Protein AF-A0AA91YTG9-F1 (afdb_monomer)

Nearest PDB structures (foldseek):
  2lbf-assembly1_B  TM=7.471E-01  e=3.364E+00  Homo sapiens
  4beh-assembly1_B  TM=3.905E-01  e=1.918E+00  Homo sapiens
  8c6j-assembly1_V  TM=5.918E-01  e=5.902E+00  Homo sapiens
  2o38-assembly1_A  TM=2.715E-01  e=6.687E+00  Rhodopseudomonas palustris CGA009

Solvent-accessible surface area (backbone atoms only — not comparable to full-atom values): 5954 Å² total; per-residue (Å²): 116,72,66,63,56,52,46,52,52,52,50,50,56,27,54,78,54,74,29,66,55,43,40,69,54,48,40,51,53,38,42,76,73,70,44,92,65,57,55,68,58,44,42,50,44,32,56,78,69,69,58,64,50,80,70,82,77,79,86,72,86,90,66,80,77,86,58,91,66,81,77,80,76,73,87,57,77,87,58,82,81,70,97,55,86,93,76,78,88,134

Secondary structure (DSSP, 8-state):
-HHHHHHHHHHHHHHHTTT---HHHHHHHHHHTT----HHHHHHHHHHTT--PPPPPPP---------SPPPP-SSTT----SSTTS---

pLDDT: mean 87.46, std 9.75, range [59.66, 96.69]

Foldseek 3Di:
DVLVVLLVQLVVVCVVVVLQDDLVVSCVVCVVVVHDDDSVSSNVSCVVVVRHHDDPDPDDPPDPPPDPDDDDDPPCPVVPDDPDPPPDDD

Mean predicted aligned error: 11.06 Å

Structure (mmCIF, N/CA/C/O backbone):
data_AF-A0AA91YTG9-F1
#
_entry.id   AF-A0AA91YTG9-F1
#
loop_
_atom_site.group_PDB
_atom_site.id
_atom_site.type_symbol
_atom_site.label_atom_id
_atom_site.label_alt_id
_atom_site.label_comp_id
_atom_site.label_asym_id
_atom_site.label_entity_id
_atom_site.label_seq_id
_atom_site.pdbx_PDB_ins_code
_atom_site.Cartn_x
_atom_site.Cartn_y
_atom_site.Cartn_z
_atom_site.occupancy
_atom_site.B_iso_or_equiv
_atom_site.auth_seq_id
_atom_site.auth_comp_id
_atom_site.auth_asym_id
_atom_site.auth_atom_id
_atom_site.pdbx_PDB_model_num
ATOM 1 N N . MET A 1 1 ? -11.786 12.626 19.122 1.00 60.69 1 MET A N 1
ATOM 2 C CA . MET A 1 1 ? -11.295 11.286 19.539 1.00 60.69 1 MET A CA 1
ATOM 3 C C . MET A 1 1 ? -11.289 10.224 18.429 1.00 60.69 1 MET A C 1
ATOM 5 O O . MET A 1 1 ? -10.332 9.461 18.361 1.00 60.69 1 MET A O 1
ATOM 9 N N . ALA A 1 2 ? -12.267 10.193 17.513 1.00 74.12 2 ALA A N 1
ATOM 10 C CA . ALA A 1 2 ? -12.389 9.149 16.479 1.00 74.12 2 ALA A CA 1
ATOM 11 C C . ALA A 1 2 ? -11.136 8.913 15.599 1.00 74.12 2 ALA A C 1
ATOM 13 O O . ALA A 1 2 ? -10.817 7.771 15.282 1.00 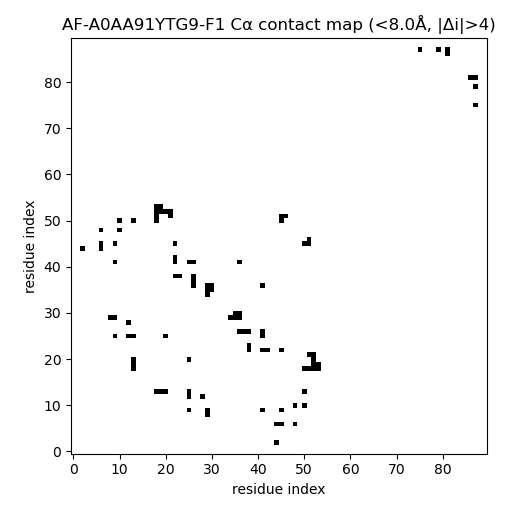74.12 2 ALA A O 1
ATOM 14 N N . ASN A 1 3 ? -10.385 9.964 15.239 1.00 84.50 3 ASN A N 1
ATOM 15 C CA . ASN A 1 3 ? -9.170 9.822 14.416 1.00 84.50 3 ASN A CA 1
ATOM 16 C C . ASN A 1 3 ? -8.037 9.076 15.132 1.00 84.50 3 ASN A C 1
ATOM 18 O O . ASN A 1 3 ? -7.266 8.379 14.481 1.00 84.50 3 ASN A O 1
ATOM 22 N N . ARG A 1 4 ? -7.942 9.197 16.461 1.00 87.50 4 ARG A N 1
ATOM 23 C CA . ARG A 1 4 ? -6.871 8.562 17.240 1.00 87.50 4 ARG A CA 1
ATOM 24 C C . ARG A 1 4 ? -7.051 7.045 17.286 1.00 87.50 4 ARG A C 1
ATOM 26 O O . ARG A 1 4 ? -6.072 6.324 17.145 1.00 87.50 4 ARG A O 1
ATOM 33 N N . ARG A 1 5 ? -8.300 6.577 17.414 1.00 90.75 5 ARG A N 1
ATOM 34 C CA . ARG A 1 5 ? -8.649 5.150 17.327 1.00 90.75 5 ARG A CA 1
ATOM 35 C C . ARG A 1 5 ? -8.390 4.606 15.923 1.00 90.75 5 ARG A C 1
ATOM 37 O O . ARG A 1 5 ? -7.659 3.639 15.786 1.00 90.75 5 ARG A O 1
ATOM 44 N N . LEU A 1 6 ? -8.895 5.290 14.891 1.00 92.06 6 LEU A N 1
ATOM 45 C CA . LEU A 1 6 ? -8.713 4.856 13.502 1.00 92.06 6 LEU A CA 1
ATOM 46 C C . LEU A 1 6 ? -7.229 4.803 13.098 1.00 92.06 6 LEU A C 1
ATOM 48 O O . LEU A 1 6 ? -6.815 3.904 12.386 1.00 92.06 6 LEU A O 1
ATOM 52 N N . SER A 1 7 ? -6.418 5.757 13.566 1.00 93.56 7 SER A N 1
ATOM 53 C CA . SER A 1 7 ? -4.975 5.786 13.298 1.00 93.56 7 SER A CA 1
ATOM 54 C C . SER A 1 7 ? -4.225 4.623 13.961 1.00 93.56 7 SER A C 1
ATOM 56 O O . SER A 1 7 ? -3.316 4.066 13.349 1.00 93.56 7 SER A O 1
ATOM 58 N N . LYS A 1 8 ? -4.626 4.209 15.176 1.00 95.19 8 LYS A N 1
ATOM 59 C CA . LYS A 1 8 ? -4.092 2.992 15.810 1.00 95.19 8 LYS A CA 1
ATOM 60 C C . LYS A 1 8 ? -4.421 1.754 14.979 1.00 95.19 8 LYS A C 1
ATOM 62 O O . LYS A 1 8 ? -3.507 1.017 14.644 1.00 95.19 8 LYS A O 1
ATOM 67 N N . GLU A 1 9 ? -5.678 1.607 14.575 1.00 95.19 9 GLU A N 1
ATOM 68 C CA . GLU A 1 9 ? -6.133 0.472 13.764 1.00 95.19 9 GLU A CA 1
ATOM 69 C C . GLU A 1 9 ? -5.381 0.382 12.429 1.00 95.19 9 GLU A C 1
ATOM 71 O O . GLU A 1 9 ? -4.846 -0.657 12.059 1.00 95.19 9 GLU A O 1
ATOM 76 N N . ILE A 1 10 ? -5.236 1.519 11.739 1.00 96.00 10 ILE A N 1
ATOM 77 C CA . ILE A 1 10 ? -4.459 1.619 10.498 1.00 96.00 10 ILE A CA 1
ATOM 78 C C . ILE A 1 10 ? -3.011 1.146 10.706 1.00 96.00 10 ILE A C 1
ATOM 80 O O . ILE A 1 10 ? -2.466 0.484 9.825 1.00 96.00 10 ILE A O 1
ATOM 84 N N . ARG A 1 11 ? -2.377 1.494 11.835 1.00 96.12 11 ARG A N 1
ATOM 85 C CA . ARG A 1 11 ? -1.007 1.059 12.151 1.00 96.12 11 ARG A CA 1
ATOM 86 C C . ARG A 1 11 ? -0.933 -0.442 12.400 1.00 96.12 11 ARG A C 1
ATOM 88 O O . ARG A 1 11 ? -0.012 -1.059 11.876 1.00 96.12 11 ARG A O 1
ATOM 95 N N . THR A 1 12 ? -1.886 -1.001 13.143 1.00 96.69 12 THR A N 1
ATOM 96 C CA . THR A 1 12 ? -1.971 -2.442 13.416 1.00 96.69 12 THR A CA 1
ATOM 97 C C . THR A 1 12 ? -2.063 -3.231 12.115 1.00 96.69 12 THR A C 1
ATOM 99 O O . THR A 1 12 ? -1.143 -3.981 11.804 1.00 96.69 12 THR A O 1
ATOM 102 N N . ILE A 1 13 ? -3.067 -2.941 11.280 1.00 96.12 13 ILE A N 1
ATOM 103 C CA . ILE A 1 13 ? -3.264 -3.614 9.985 1.00 96.12 13 ILE A CA 1
ATOM 104 C C . ILE A 1 13 ? -2.022 -3.475 9.103 1.00 96.12 13 ILE A C 1
ATOM 106 O O . ILE A 1 13 ? -1.573 -4.432 8.480 1.00 96.12 13 ILE A O 1
ATOM 110 N N . HIS A 1 14 ? -1.460 -2.262 9.015 1.00 96.56 14 HIS A N 1
ATOM 111 C CA . HIS A 1 14 ? -0.290 -2.018 8.176 1.00 96.56 14 HIS A CA 1
ATOM 112 C C . HIS A 1 14 ? 0.929 -2.813 8.655 1.00 96.56 14 HIS A C 1
ATOM 114 O O . HIS A 1 14 ? 1.700 -3.274 7.820 1.00 96.56 14 HIS A O 1
ATOM 120 N N . HIS A 1 15 ? 1.097 -2.992 9.966 1.00 95.69 15 HIS A N 1
ATOM 121 C CA . HIS A 1 15 ? 2.170 -3.797 10.538 1.00 95.69 15 HIS A CA 1
ATOM 122 C C . HIS A 1 15 ? 1.944 -5.301 10.319 1.00 95.69 15 HIS A C 1
ATOM 124 O O . HIS A 1 15 ? 2.860 -5.982 9.872 1.00 95.69 15 HIS A O 1
ATOM 130 N N . GLU A 1 16 ? 0.732 -5.810 10.556 1.00 96.44 16 GLU A N 1
ATOM 131 C CA . GLU A 1 16 ? 0.372 -7.228 10.363 1.00 96.44 16 GLU A CA 1
ATOM 132 C C . GLU A 1 16 ? 0.646 -7.720 8.938 1.00 96.44 16 GLU A C 1
ATOM 134 O O . GLU A 1 16 ? 1.096 -8.843 8.728 1.00 96.44 16 GLU A O 1
ATOM 139 N N . VAL A 1 17 ? 0.440 -6.851 7.948 1.00 94.81 17 VAL A N 1
ATOM 140 C CA . VAL A 1 17 ? 0.691 -7.153 6.530 1.00 94.81 17 VAL A CA 1
ATOM 141 C C . VAL A 1 17 ? 2.070 -6.691 6.048 1.00 94.81 17 VAL A C 1
ATOM 143 O O . VAL A 1 17 ? 2.274 -6.526 4.843 1.00 94.81 17 VAL A O 1
ATOM 146 N N . ASN A 1 18 ? 3.018 -6.434 6.957 1.00 94.38 18 ASN A N 1
ATOM 147 C CA . ASN A 1 18 ? 4.396 -6.019 6.656 1.00 94.38 18 ASN A CA 1
ATOM 148 C C . ASN A 1 18 ? 4.498 -4.792 5.726 1.00 94.38 18 ASN A C 1
A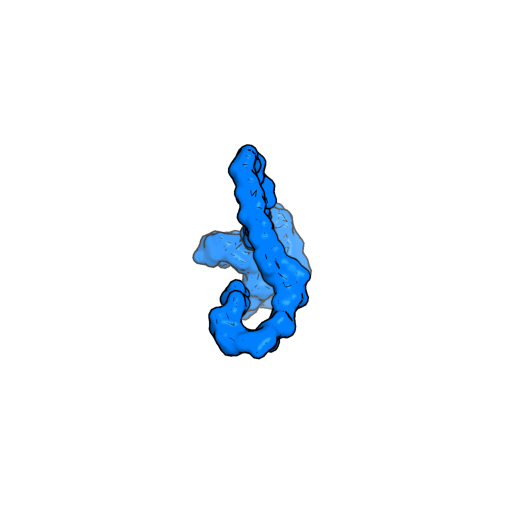TOM 150 O O . ASN A 1 18 ? 5.353 -4.703 4.845 1.00 94.38 18 ASN A O 1
ATOM 154 N N . GLY A 1 19 ? 3.574 -3.848 5.872 1.00 93.06 19 GLY A N 1
ATOM 155 C CA . GLY A 1 19 ? 3.530 -2.604 5.112 1.00 93.06 19 GLY A CA 1
ATOM 156 C C . GLY A 1 19 ? 3.047 -2.732 3.664 1.00 93.06 19 GLY A C 1
ATOM 157 O O . GLY A 1 19 ? 3.019 -1.740 2.934 1.00 93.06 19 GLY A O 1
ATOM 158 N N . ILE A 1 20 ? 2.619 -3.921 3.227 1.00 94.69 20 ILE A N 1
ATOM 159 C CA . ILE A 1 20 ? 2.210 -4.186 1.836 1.00 94.69 20 ILE A CA 1
ATOM 160 C C . ILE A 1 20 ? 0.933 -3.412 1.465 1.00 94.69 20 ILE A C 1
ATOM 162 O O . ILE A 1 20 ? 0.714 -3.057 0.303 1.00 94.69 20 ILE A O 1
ATOM 166 N N . TYR A 1 21 ? 0.055 -3.140 2.433 1.00 96.06 21 TYR A N 1
ATOM 167 C CA . TYR A 1 21 ? -1.246 -2.536 2.156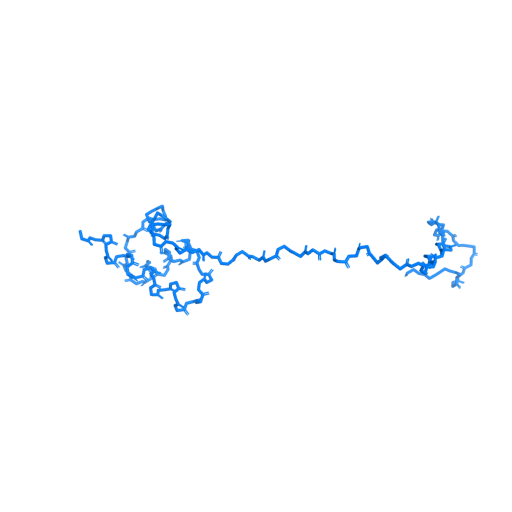 1.00 96.06 21 TYR A CA 1
ATOM 168 C C . TYR A 1 21 ? -1.198 -1.010 2.161 1.00 96.06 21 TYR A C 1
ATOM 170 O O . TYR A 1 21 ? -0.803 -0.363 3.131 1.00 96.06 21 TYR A O 1
ATOM 178 N N . GLY A 1 22 ? -1.688 -0.432 1.061 1.00 94.75 22 GLY A N 1
ATOM 179 C CA . GLY A 1 22 ? -1.979 0.995 0.941 1.00 94.75 22 GLY A CA 1
ATOM 180 C C . GLY A 1 22 ? -3.395 1.349 1.392 1.00 94.75 22 GLY A C 1
ATOM 181 O O . GLY A 1 22 ? -4.210 0.476 1.691 1.00 94.75 22 GLY A O 1
ATOM 182 N N . HIS A 1 23 ? -3.730 2.642 1.344 1.00 95.50 23 HIS A N 1
ATOM 183 C CA . HIS A 1 23 ? -4.991 3.173 1.883 1.00 95.50 23 HIS A CA 1
ATOM 184 C C . HIS A 1 23 ? -6.260 2.511 1.325 1.00 95.50 23 HIS A C 1
ATOM 186 O O . HIS A 1 23 ? -7.276 2.476 2.011 1.00 95.50 23 HIS A O 1
ATOM 192 N N . ARG A 1 24 ? -6.230 1.984 0.091 1.00 95.75 24 ARG A N 1
ATOM 193 C CA . ARG A 1 24 ? -7.375 1.279 -0.509 1.00 95.75 24 ARG A CA 1
ATOM 194 C C . ARG A 1 24 ? -7.639 -0.068 0.166 1.00 95.75 24 ARG A C 1
ATOM 196 O O . ARG A 1 24 ? -8.786 -0.347 0.494 1.00 95.75 24 ARG A O 1
ATOM 203 N N . ARG A 1 25 ? -6.586 -0.865 0.390 1.00 96.56 25 ARG A N 1
ATOM 204 C CA . ARG A 1 25 ? -6.680 -2.188 1.033 1.00 96.56 25 ARG A CA 1
ATOM 205 C C . ARG A 1 25 ? -6.927 -2.044 2.530 1.00 96.56 25 ARG A C 1
ATOM 207 O O . ARG A 1 25 ? -7.830 -2.680 3.045 1.00 96.56 25 ARG A O 1
ATOM 214 N N . ILE A 1 26 ? -6.256 -1.092 3.182 1.00 96.50 26 ILE A N 1
ATOM 215 C CA . ILE A 1 26 ? -6.536 -0.751 4.584 1.00 96.50 26 ILE A CA 1
ATOM 216 C C . ILE A 1 26 ? -7.992 -0.296 4.771 1.00 96.50 26 ILE A C 1
ATOM 218 O O . ILE A 1 26 ? -8.636 -0.704 5.725 1.00 96.50 26 ILE A O 1
ATOM 222 N N . LYS A 1 27 ? -8.558 0.505 3.855 1.00 96.44 27 LYS A N 1
ATOM 223 C CA . LYS A 1 27 ? -9.984 0.877 3.913 1.00 96.44 27 LYS A CA 1
ATOM 224 C C . LYS A 1 27 ? -10.915 -0.334 3.788 1.00 96.44 27 LYS A C 1
ATOM 226 O O . LYS A 1 27 ? -11.985 -0.314 4.385 1.00 96.44 27 LYS A O 1
ATOM 231 N N . ALA A 1 28 ? -10.557 -1.334 2.982 1.00 96.25 28 ALA A N 1
ATOM 232 C CA . ALA A 1 28 ? -11.345 -2.559 2.863 1.00 96.25 28 ALA A CA 1
ATOM 233 C C . ALA A 1 28 ? -11.303 -3.364 4.170 1.00 96.25 28 ALA A C 1
ATOM 235 O O . ALA A 1 28 ? -12.356 -3.747 4.665 1.00 96.25 28 ALA A O 1
ATOM 236 N N . GLU A 1 29 ? -10.122 -3.494 4.772 1.00 95.94 29 GLU A N 1
ATOM 237 C CA . GLU A 1 29 ? -9.935 -4.179 6.054 1.00 95.94 29 GLU A CA 1
ATOM 238 C C . GLU A 1 29 ? -10.689 -3.484 7.197 1.00 95.94 29 GLU A C 1
ATOM 240 O O . GLU A 1 29 ? -11.452 -4.099 7.934 1.00 95.94 29 GLU A O 1
ATOM 245 N N . LEU A 1 30 ? -10.575 -2.155 7.278 1.00 95.00 30 LEU A N 1
ATOM 246 C CA . LEU A 1 30 ? -11.340 -1.347 8.227 1.00 95.00 30 LEU A CA 1
ATOM 247 C C . LEU A 1 30 ? -12.849 -1.535 8.044 1.00 95.00 30 LEU A C 1
ATOM 249 O O . LEU A 1 30 ? -13.571 -1.615 9.031 1.00 95.00 30 LEU A O 1
ATOM 253 N N . ALA A 1 31 ? -13.334 -1.621 6.802 1.00 95.12 31 ALA A N 1
ATOM 254 C CA . ALA A 1 31 ? -14.748 -1.868 6.539 1.00 95.12 31 ALA A CA 1
ATOM 255 C C . ALA A 1 31 ? -15.181 -3.278 6.975 1.00 95.12 31 ALA A C 1
ATOM 257 O O . ALA A 1 31 ? -16.264 -3.410 7.539 1.00 95.12 31 ALA A O 1
ATOM 258 N N . ALA A 1 32 ? -14.339 -4.298 6.773 1.00 94.06 32 ALA A N 1
ATOM 259 C CA . ALA A 1 32 ? -14.584 -5.659 7.254 1.00 94.06 32 ALA A CA 1
ATOM 260 C C . ALA A 1 32 ? -14.655 -5.726 8.791 1.00 94.06 32 ALA A C 1
ATOM 262 O O . ALA A 1 32 ? -15.474 -6.453 9.341 1.00 94.06 32 ALA A O 1
ATOM 263 N N . MET A 1 33 ? -13.883 -4.883 9.482 1.00 92.25 33 MET A N 1
ATOM 264 C CA . MET A 1 33 ? -13.941 -4.702 10.938 1.00 92.25 33 MET A CA 1
ATOM 265 C C . MET A 1 33 ? -15.069 -3.766 11.418 1.00 92.25 33 MET A C 1
ATOM 267 O O . MET A 1 33 ? -15.116 -3.390 12.589 1.00 92.25 33 MET A O 1
ATOM 271 N N . GLY A 1 34 ? -15.977 -3.341 10.532 1.00 93.31 34 GLY A N 1
ATOM 272 C CA . GLY A 1 34 ? -17.125 -2.495 10.882 1.00 93.31 34 GLY A CA 1
ATOM 273 C C . GLY A 1 34 ? -16.815 -0.997 11.013 1.00 93.31 34 GLY A C 1
ATOM 274 O O . GLY A 1 34 ? -17.661 -0.216 11.452 1.00 93.31 34 GLY A O 1
ATOM 275 N N . HIS A 1 35 ? -15.625 -0.541 10.616 1.00 90.38 35 HIS A N 1
ATOM 276 C CA . HIS A 1 35 ? -15.275 0.878 10.613 1.00 90.38 35 HIS A CA 1
ATOM 277 C C . HIS A 1 35 ? -15.702 1.577 9.315 1.00 90.38 35 HIS A C 1
ATOM 279 O O . HIS A 1 35 ? -15.036 1.505 8.279 1.00 90.38 35 HIS A O 1
ATOM 285 N N . ALA A 1 36 ? -16.768 2.376 9.395 1.00 88.62 36 ALA A N 1
ATOM 286 C CA . ALA A 1 36 ? -17.178 3.263 8.310 1.00 88.62 36 ALA A CA 1
ATOM 287 C C . ALA A 1 36 ? -16.187 4.436 8.144 1.00 88.62 36 ALA A C 1
ATOM 289 O O . ALA A 1 36 ? -16.205 5.419 8.891 1.00 88.62 36 ALA A O 1
ATOM 290 N N . CYS A 1 37 ? -15.294 4.348 7.153 1.00 90.69 37 CYS A N 1
ATOM 291 C CA . CYS A 1 37 ? -14.357 5.422 6.826 1.00 90.69 37 CYS A CA 1
ATOM 292 C C . CYS A 1 37 ? -14.117 5.582 5.314 1.00 90.69 37 CYS A C 1
ATOM 294 O O . CYS A 1 37 ? -14.008 4.624 4.548 1.00 90.69 37 CYS A O 1
ATOM 296 N N . GLY A 1 38 ? -14.023 6.838 4.869 1.00 93.69 38 GLY A N 1
ATOM 297 C CA . GLY A 1 38 ? -13.724 7.165 3.476 1.00 93.69 38 GLY A CA 1
ATOM 298 C C . GLY A 1 38 ? -12.243 6.976 3.135 1.00 93.69 38 GLY A C 1
ATOM 299 O O . GLY A 1 38 ? -11.362 7.278 3.943 1.00 93.69 38 GLY A O 1
ATOM 300 N N . ARG A 1 39 ? -11.950 6.573 1.890 1.00 94.50 39 ARG A N 1
ATOM 301 C CA . ARG A 1 39 ? -10.574 6.343 1.395 1.00 94.50 39 ARG A CA 1
ATOM 302 C C . ARG A 1 39 ? -9.634 7.541 1.589 1.00 94.50 39 ARG A C 1
ATOM 304 O O . ARG A 1 39 ? -8.463 7.354 1.896 1.00 94.50 39 ARG A O 1
ATOM 311 N N . HIS A 1 40 ? -10.146 8.767 1.453 1.00 95.81 40 HIS A N 1
ATOM 312 C CA . HIS A 1 40 ? -9.359 9.997 1.601 1.00 95.81 40 HIS A CA 1
ATOM 313 C C . HIS A 1 40 ? -8.963 10.257 3.058 1.00 95.81 40 HIS A C 1
ATOM 315 O O . HIS A 1 40 ? -7.853 10.714 3.326 1.00 95.81 40 HIS A O 1
ATOM 321 N N . ARG A 1 41 ? -9.835 9.900 4.011 1.00 95.31 41 ARG A N 1
ATOM 322 C CA . ARG A 1 41 ? -9.532 9.977 5.444 1.00 95.31 41 ARG A CA 1
ATOM 323 C C . ARG A 1 41 ? -8.449 8.972 5.820 1.00 95.31 41 ARG A C 1
ATOM 325 O O . ARG A 1 41 ? -7.497 9.357 6.487 1.00 95.31 41 ARG A O 1
ATOM 332 N N . VAL A 1 42 ? -8.553 7.733 5.337 1.00 96.00 42 VAL A N 1
ATOM 333 C CA . VAL A 1 42 ? -7.516 6.706 5.539 1.00 96.00 42 VAL A CA 1
ATOM 334 C C . VAL A 1 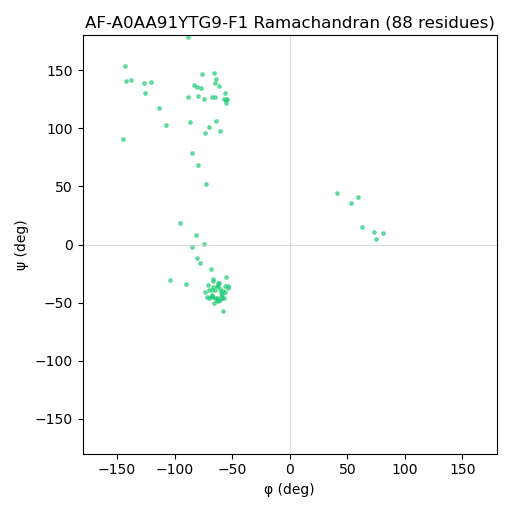42 ? -6.187 7.156 4.933 1.00 96.00 42 VAL A C 1
ATOM 336 O O . VAL A 1 42 ? -5.172 7.136 5.617 1.00 96.00 42 VAL A O 1
ATOM 339 N N . ALA A 1 43 ? -6.192 7.648 3.690 1.00 96.50 43 ALA A N 1
ATOM 340 C CA . ALA A 1 43 ? -4.985 8.148 3.030 1.00 96.50 43 ALA A CA 1
ATOM 341 C C . ALA A 1 43 ? -4.323 9.299 3.805 1.00 96.50 43 ALA A C 1
ATOM 343 O O . ALA A 1 43 ? -3.102 9.318 3.964 1.00 96.50 43 ALA A O 1
ATOM 344 N N . ARG A 1 44 ? -5.120 10.244 4.321 1.00 96.69 44 ARG A N 1
ATOM 345 C CA . ARG A 1 44 ? -4.622 11.340 5.157 1.00 96.69 44 ARG A CA 1
ATOM 346 C C . ARG A 1 44 ? -4.007 10.828 6.461 1.00 96.69 44 ARG A C 1
ATOM 348 O O . ARG A 1 44 ? -2.890 11.221 6.770 1.00 96.69 44 ARG A O 1
ATOM 355 N N . LEU A 1 45 ? -4.687 9.928 7.172 1.00 95.62 45 LEU A N 1
ATOM 356 C CA . LEU A 1 45 ? -4.191 9.362 8.431 1.00 95.62 45 LEU A CA 1
ATOM 357 C C . LEU A 1 45 ? -2.925 8.518 8.235 1.00 95.62 45 LEU A C 1
ATOM 359 O O . LEU A 1 45 ? -2.005 8.628 9.037 1.00 95.62 45 LEU A O 1
ATOM 363 N N . MET A 1 46 ? -2.834 7.734 7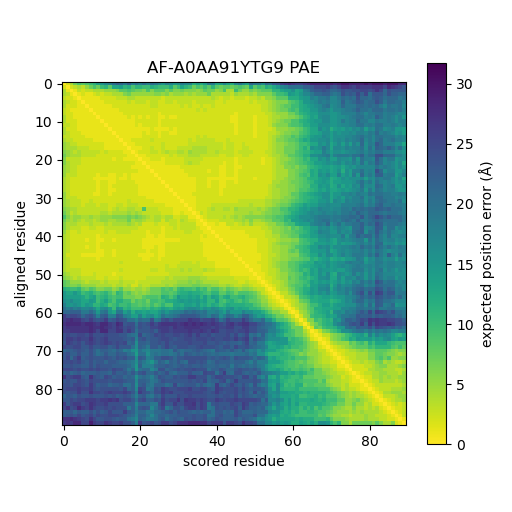.156 1.00 96.31 46 MET A N 1
ATOM 364 C CA . MET A 1 46 ? -1.599 7.022 6.804 1.00 96.31 46 MET A CA 1
ATOM 365 C C . MET A 1 46 ? -0.434 7.990 6.585 1.00 96.31 46 MET A C 1
ATOM 367 O O . MET A 1 46 ? 0.654 7.758 7.103 1.00 96.31 46 MET A O 1
ATOM 371 N N . ARG A 1 47 ? -0.667 9.094 5.860 1.00 95.88 47 ARG A N 1
ATOM 372 C CA . ARG A 1 47 ? 0.347 10.126 5.604 1.00 95.88 47 ARG A CA 1
ATOM 373 C C . ARG A 1 47 ? 0.785 10.834 6.886 1.00 95.88 47 ARG A C 1
ATOM 375 O O . ARG A 1 47 ? 1.982 10.984 7.093 1.00 95.88 47 ARG A O 1
ATOM 382 N N . GLU A 1 48 ? -0.158 11.230 7.739 1.00 95.38 48 GLU A N 1
ATOM 383 C CA . GLU A 1 48 ? 0.119 11.822 9.060 1.00 95.38 48 GLU A CA 1
ATOM 384 C C . GLU A 1 48 ? 0.887 10.849 9.971 1.00 95.38 48 GLU A C 1
ATOM 386 O O . GLU A 1 48 ? 1.729 11.268 10.757 1.00 95.38 48 GLU A O 1
ATOM 391 N N . ALA A 1 49 ? 0.637 9.543 9.840 1.00 94.00 49 ALA A N 1
ATOM 392 C CA . ALA A 1 49 ? 1.333 8.498 10.582 1.00 94.00 49 ALA A CA 1
ATOM 393 C C . ALA A 1 49 ? 2.668 8.052 9.951 1.00 94.00 49 ALA A C 1
ATOM 395 O O . ALA A 1 49 ? 3.320 7.184 10.527 1.00 94.00 49 ALA A O 1
ATOM 396 N N . GLY A 1 50 ? 3.064 8.598 8.795 1.00 95.00 50 GLY A N 1
ATOM 397 C CA . GLY A 1 50 ? 4.297 8.224 8.091 1.00 95.00 50 GLY A CA 1
ATOM 398 C C . GLY A 1 50 ? 4.267 6.852 7.402 1.00 95.00 50 GLY A C 1
ATOM 399 O O . GLY A 1 50 ? 5.305 6.380 6.948 1.00 95.00 50 GLY A O 1
ATOM 400 N N . LEU A 1 51 ? 3.100 6.215 7.290 1.00 95.62 51 LEU A N 1
ATOM 401 C CA . LEU A 1 51 ? 2.956 4.871 6.726 1.00 95.62 51 LEU A CA 1
ATOM 402 C C . LEU A 1 51 ? 2.979 4.917 5.197 1.00 95.62 51 LEU A C 1
ATOM 404 O O . LEU A 1 51 ? 2.213 5.656 4.568 1.00 95.62 51 LEU A O 1
ATOM 408 N N . ARG A 1 52 ? 3.843 4.105 4.585 1.00 93.31 52 ARG A N 1
ATOM 409 C CA . ARG A 1 52 ? 4.031 4.048 3.132 1.00 93.31 52 ARG A CA 1
ATOM 410 C C . ARG A 1 52 ? 4.164 2.608 2.671 1.00 93.31 52 ARG A C 1
ATOM 412 O O . ARG A 1 52 ? 4.809 1.800 3.322 1.00 93.31 52 ARG A O 1
ATOM 419 N N . VAL A 1 53 ? 3.580 2.322 1.512 1.00 92.81 53 VAL A N 1
ATOM 420 C CA . VAL A 1 53 ? 3.738 1.019 0.864 1.00 92.81 53 VAL A CA 1
ATOM 421 C C . VAL A 1 53 ? 5.110 0.957 0.193 1.00 92.81 53 VAL A C 1
ATOM 423 O O . VAL A 1 53 ? 5.464 1.913 -0.512 1.00 92.81 53 VAL A O 1
ATOM 426 N N . PRO A 1 54 ? 5.866 -0.144 0.349 1.00 87.25 54 PRO A N 1
ATOM 427 C CA . PRO A 1 54 ? 7.100 -0.358 -0.387 1.00 87.25 54 PRO A CA 1
ATOM 428 C C . PRO A 1 54 ? 6.847 -0.248 -1.891 1.00 87.25 54 PRO A C 1
ATOM 430 O O . PRO A 1 54 ? 6.030 -0.966 -2.465 1.00 87.25 54 PRO A O 1
ATOM 433 N N . SER A 1 55 ? 7.551 0.668 -2.548 1.00 82.88 55 SER A N 1
ATOM 434 C CA . SER A 1 55 ? 7.572 0.702 -4.009 1.00 82.88 55 SER A CA 1
ATOM 435 C C . SER A 1 55 ? 8.559 -0.346 -4.505 1.00 82.88 55 SER A C 1
ATOM 437 O O . SER A 1 55 ? 9.670 -0.440 -3.981 1.00 82.88 55 SER A O 1
ATOM 439 N N . ARG A 1 56 ? 8.185 -1.121 -5.531 1.00 79.81 56 ARG A N 1
ATOM 440 C CA . ARG A 1 56 ? 9.128 -2.041 -6.180 1.00 79.81 56 ARG A CA 1
ATOM 441 C C . ARG A 1 56 ? 10.340 -1.233 -6.644 1.00 79.81 56 ARG A C 1
ATOM 443 O O . ARG A 1 56 ? 10.189 -0.260 -7.386 1.00 79.81 56 ARG A O 1
ATOM 450 N N . LYS A 1 57 ? 11.539 -1.634 -6.210 1.00 80.12 57 LYS A N 1
ATOM 451 C CA . LYS A 1 57 ? 12.790 -1.046 -6.700 1.00 80.12 57 LYS A CA 1
ATOM 452 C C . LYS A 1 57 ? 12.787 -1.158 -8.223 1.00 80.12 57 LYS A C 1
ATOM 454 O O . LYS A 1 57 ? 12.601 -2.253 -8.756 1.00 80.12 57 LYS A O 1
ATOM 459 N N . ARG A 1 58 ? 12.959 -0.030 -8.920 1.00 80.50 58 ARG A N 1
ATOM 460 C CA . ARG A 1 58 ? 13.102 -0.051 -10.380 1.00 80.50 58 ARG A CA 1
ATOM 461 C C . ARG A 1 58 ? 14.282 -0.951 -10.714 1.00 80.50 58 ARG A C 1
ATOM 463 O O . ARG A 1 58 ? 15.375 -0.757 -10.177 1.00 80.50 58 ARG A O 1
ATOM 470 N N . TRP A 1 59 ? 14.041 -1.942 -11.564 1.00 80.38 59 TRP A N 1
ATOM 471 C CA . TRP A 1 59 ? 15.125 -2.749 -12.088 1.00 80.38 59 TRP A CA 1
ATOM 472 C C . TRP A 1 59 ? 16.015 -1.841 -12.935 1.00 80.38 59 TRP A C 1
ATOM 474 O O . TRP A 1 59 ? 15.526 -1.096 -13.784 1.00 80.38 59 TRP A O 1
ATOM 484 N N . ARG A 1 60 ? 17.311 -1.838 -12.634 1.00 76.88 60 ARG A N 1
ATOM 485 C CA . ARG A 1 60 ? 18.316 -1.098 -13.389 1.00 76.88 60 ARG A CA 1
ATOM 486 C C . ARG A 1 60 ? 19.211 -2.138 -14.032 1.00 76.88 60 ARG A C 1
ATOM 488 O O . ARG A 1 60 ? 19.852 -2.906 -13.319 1.00 76.88 60 ARG A O 1
ATOM 495 N N . LEU A 1 61 ? 19.228 -2.144 -15.359 1.00 74.38 61 LEU A N 1
ATOM 496 C CA . LEU A 1 61 ? 20.136 -2.962 -16.144 1.00 74.38 61 LEU A CA 1
ATOM 497 C C . LEU A 1 61 ? 21.563 -2.474 -15.838 1.00 74.38 61 LEU A C 1
ATOM 499 O O . LEU A 1 61 ? 21.951 -1.368 -16.214 1.00 74.38 61 LEU A O 1
ATOM 503 N N . LEU A 1 62 ? 22.319 -3.259 -15.072 1.00 65.44 62 LEU A N 1
ATOM 504 C CA . LEU A 1 62 ? 23.756 -3.071 -14.870 1.00 65.44 62 LEU A CA 1
ATOM 505 C C . LEU A 1 62 ? 24.476 -3.650 -16.091 1.00 65.44 62 LEU A C 1
ATOM 507 O O . LEU A 1 62 ? 25.115 -4.688 -16.011 1.00 65.44 62 LEU A O 1
ATOM 511 N N . SER A 1 63 ? 24.324 -3.020 -17.251 1.00 65.94 63 SER A N 1
ATOM 512 C CA . SER A 1 63 ? 25.175 -3.334 -18.396 1.00 65.94 63 SER A CA 1
ATOM 513 C C . SER A 1 63 ? 25.442 -2.075 -19.202 1.00 65.94 63 SER A C 1
ATOM 515 O O . SER A 1 63 ? 24.701 -1.693 -20.097 1.00 65.94 63 SER A O 1
ATOM 517 N N . SER A 1 64 ? 26.532 -1.406 -18.845 1.00 59.97 64 SER A N 1
ATOM 518 C CA . SER A 1 64 ? 27.619 -1.374 -19.811 1.00 59.97 64 SER A CA 1
ATOM 519 C C . SER A 1 64 ? 28.677 -2.284 -19.212 1.00 59.97 64 SER A C 1
ATOM 521 O O . SER A 1 64 ? 29.325 -1.927 -18.225 1.00 59.97 64 SER A O 1
ATOM 523 N N . SER A 1 65 ? 28.800 -3.507 -19.715 1.00 59.66 65 SER A N 1
ATOM 524 C CA . SER A 1 65 ? 30.047 -4.223 -19.514 1.00 59.66 65 SER A CA 1
ATOM 525 C C . SER A 1 65 ? 31.122 -3.365 -20.178 1.00 59.66 65 SER A C 1
ATOM 527 O O . SER A 1 65 ? 31.289 -3.374 -21.392 1.00 59.66 65 SER A O 1
ATOM 529 N N . ARG A 1 66 ? 31.839 -2.551 -19.396 1.00 61.69 66 ARG A N 1
ATOM 530 C CA . ARG A 1 66 ? 33.075 -1.897 -19.849 1.00 61.69 66 ARG A CA 1
ATOM 531 C C . ARG A 1 66 ? 34.173 -2.956 -19.940 1.00 61.69 66 ARG A C 1
ATOM 533 O O . ARG A 1 66 ? 35.211 -2.840 -19.301 1.00 61.69 66 ARG A O 1
ATOM 540 N N . HIS A 1 67 ? 33.894 -4.048 -20.644 1.00 73.44 67 HIS A N 1
ATOM 541 C CA . HIS A 1 67 ? 34.909 -5.014 -20.990 1.00 73.44 67 HIS A CA 1
ATOM 542 C C . HIS A 1 67 ? 35.613 -4.495 -22.237 1.00 73.44 67 HIS A C 1
ATOM 544 O O . HIS A 1 67 ? 34.976 -4.032 -23.180 1.00 73.44 67 HIS A O 1
ATOM 550 N N . ALA A 1 68 ? 36.935 -4.602 -22.254 1.00 72.56 68 ALA A N 1
ATOM 551 C CA . ALA A 1 68 ? 37.716 -4.359 -23.461 1.00 72.56 68 ALA A CA 1
ATOM 552 C C . ALA A 1 68 ? 37.595 -5.519 -24.470 1.00 72.56 68 ALA A C 1
ATOM 554 O O . ALA A 1 68 ? 38.226 -5.485 -25.521 1.00 72.56 68 ALA A O 1
ATOM 555 N N . LEU A 1 69 ? 36.813 -6.560 -24.144 1.00 78.12 69 LEU A N 1
ATOM 556 C CA . LEU A 1 69 ? 36.585 -7.684 -25.042 1.00 78.12 69 LEU A CA 1
ATOM 557 C C . LEU A 1 69 ? 35.833 -7.209 -26.293 1.00 78.12 69 LEU A C 1
ATOM 559 O O . LEU A 1 69 ? 34.901 -6.404 -26.169 1.00 78.12 69 LEU A O 1
ATOM 563 N N . PRO A 1 70 ? 36.210 -7.710 -27.479 1.00 77.81 70 PRO A N 1
ATOM 564 C CA . PRO A 1 70 ? 35.502 -7.397 -28.705 1.00 77.81 70 PRO A CA 1
ATOM 565 C C . PRO A 1 70 ? 34.060 -7.892 -28.605 1.00 77.81 70 PRO A C 1
ATOM 567 O O . PRO A 1 70 ? 33.787 -9.002 -28.145 1.00 77.81 70 PRO A O 1
ATOM 570 N N . ILE A 1 71 ? 33.129 -7.051 -29.045 1.00 78.25 71 ILE A N 1
ATOM 571 C CA . ILE A 1 71 ? 31.746 -7.467 -29.258 1.00 78.25 71 ILE A CA 1
ATOM 572 C C . ILE A 1 71 ? 31.766 -8.454 -30.426 1.00 78.25 71 ILE A C 1
ATOM 574 O O . ILE A 1 71 ? 32.328 -8.143 -31.478 1.00 78.25 71 ILE A O 1
ATOM 578 N N . ALA A 1 72 ? 31.184 -9.640 -30.235 1.00 80.62 72 ALA A N 1
ATOM 579 C CA . ALA A 1 72 ? 31.071 -10.6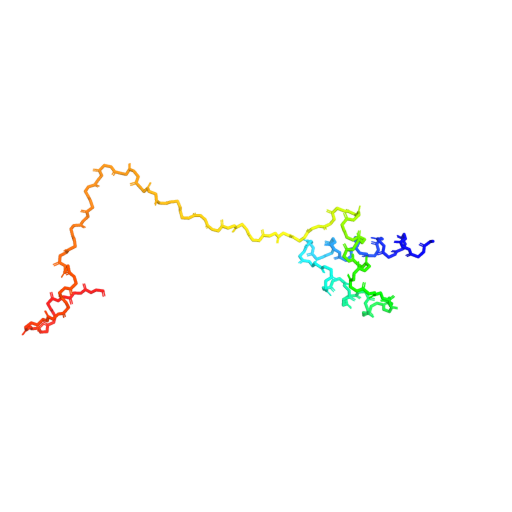15 -31.312 1.00 80.62 72 ALA A CA 1
ATOM 580 C C . ALA A 1 72 ? 30.334 -9.973 -32.504 1.00 80.62 72 ALA A C 1
ATOM 582 O O . ALA A 1 72 ? 29.285 -9.349 -32.304 1.00 80.62 72 ALA A O 1
ATOM 583 N N . PRO A 1 73 ? 30.874 -10.076 -33.728 1.00 81.12 73 PRO A N 1
ATOM 584 C CA . PRO A 1 73 ? 30.261 -9.453 -34.888 1.00 81.12 73 PRO A CA 1
ATOM 585 C C . PRO A 1 73 ? 28.886 -10.067 -35.164 1.00 81.12 73 PRO A C 1
ATOM 587 O O . PRO A 1 73 ? 28.674 -11.273 -35.031 1.00 81.12 73 PRO A O 1
ATOM 590 N N . ASN A 1 74 ? 27.938 -9.226 -35.578 1.00 85.25 74 ASN A N 1
ATOM 591 C CA . ASN A 1 74 ? 26.641 -9.692 -36.048 1.00 85.25 74 ASN A CA 1
ATOM 592 C C . ASN A 1 74 ? 26.805 -10.319 -37.440 1.00 85.25 74 ASN A C 1
ATOM 594 O O . ASN A 1 74 ? 26.799 -9.610 -38.441 1.00 85.25 74 ASN A O 1
ATOM 598 N N . HIS A 1 75 ? 26.951 -11.642 -37.501 1.00 83.88 75 HIS A N 1
ATOM 599 C CA . HIS A 1 75 ? 27.131 -12.372 -38.761 1.00 83.88 75 HIS A CA 1
ATOM 600 C C . HIS A 1 75 ? 25.893 -12.378 -39.663 1.00 83.88 75 HIS A C 1
ATOM 602 O O . HIS A 1 75 ? 26.020 -12.625 -40.859 1.00 83.88 75 HIS A O 1
ATOM 608 N N . LEU A 1 76 ? 24.706 -12.141 -39.100 1.00 85.94 76 LEU A N 1
ATOM 609 C CA . LEU A 1 76 ? 23.459 -12.171 -39.856 1.00 85.94 76 LEU A CA 1
ATOM 610 C C . LEU A 1 76 ? 23.111 -10.804 -40.440 1.00 85.94 76 LEU A C 1
ATOM 612 O O . LEU A 1 76 ? 22.495 -10.734 -41.491 1.00 85.94 76 LEU A O 1
ATOM 616 N N .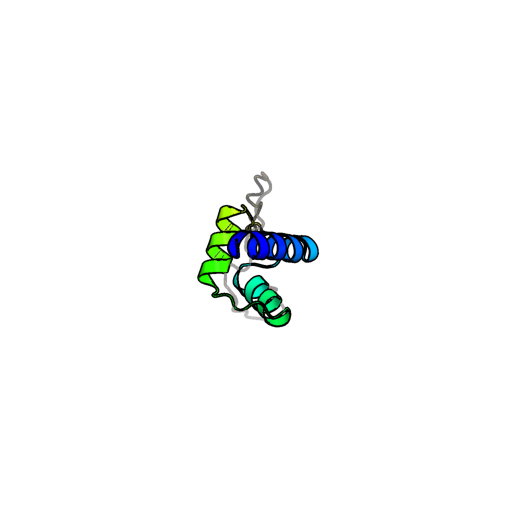 ASP A 1 77 ? 23.448 -9.726 -39.731 1.00 84.88 77 ASP A N 1
ATOM 617 C CA . ASP A 1 77 ? 23.170 -8.335 -40.109 1.00 84.88 77 ASP A CA 1
ATOM 618 C C . ASP A 1 77 ? 21.766 -8.108 -40.712 1.00 84.88 77 ASP A C 1
ATOM 620 O O . ASP A 1 77 ? 21.578 -7.439 -41.724 1.00 84.88 77 ASP A O 1
ATOM 624 N N . ARG A 1 78 ? 20.751 -8.722 -40.082 1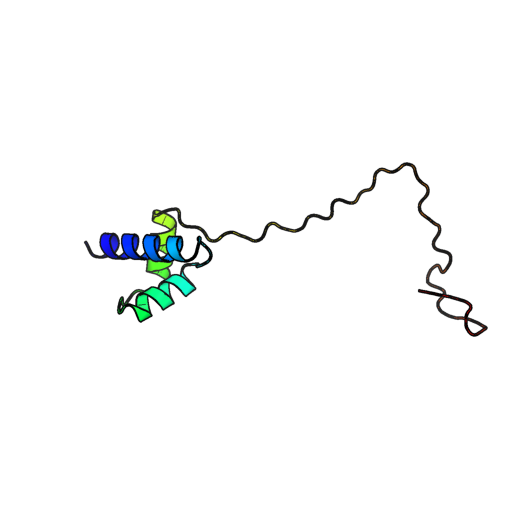.00 85.50 78 ARG A N 1
ATOM 625 C CA . ARG A 1 78 ? 19.331 -8.698 -40.498 1.00 85.50 78 ARG A CA 1
ATOM 626 C C . ARG A 1 78 ? 19.027 -9.331 -41.868 1.00 85.50 78 ARG A C 1
ATOM 628 O O . ARG A 1 78 ? 17.921 -9.169 -42.382 1.00 85.50 78 ARG A O 1
ATOM 635 N N . GLN A 1 79 ? 19.948 -10.097 -42.435 1.00 83.00 79 GLN A N 1
ATOM 636 C CA . GLN A 1 79 ? 19.751 -10.879 -43.653 1.00 83.00 79 GLN A CA 1
ATOM 637 C C . GLN A 1 79 ? 19.108 -12.225 -43.299 1.00 83.00 79 GLN A C 1
ATOM 639 O O . GLN A 1 79 ? 19.767 -13.251 -43.196 1.00 83.00 79 GLN A O 1
ATOM 644 N N . PHE A 1 80 ? 17.796 -12.216 -43.065 1.00 83.81 80 PHE A N 1
ATOM 645 C CA . PHE A 1 80 ? 17.045 -13.428 -42.706 1.00 83.81 80 PHE A CA 1
ATOM 646 C C . PHE A 1 80 ? 16.686 -14.308 -43.914 1.00 83.81 80 PHE A C 1
ATOM 648 O O . PHE A 1 80 ? 16.241 -15.441 -43.741 1.00 83.81 80 PHE A O 1
ATOM 655 N N . ALA A 1 81 ? 16.857 -13.790 -45.134 1.00 86.50 81 ALA A N 1
ATOM 656 C CA . ALA A 1 81 ? 16.654 -14.556 -46.355 1.00 86.50 81 ALA A CA 1
ATOM 657 C C . ALA A 1 81 ? 17.821 -15.532 -46.556 1.00 86.50 81 ALA A C 1
ATOM 659 O O . ALA A 1 81 ? 18.975 -15.116 -46.603 1.00 86.50 81 ALA A O 1
ATOM 660 N N . SER A 1 82 ? 17.505 -16.820 -46.701 1.00 84.44 82 SER A N 1
ATOM 661 C CA . SER A 1 82 ? 18.483 -17.877 -46.954 1.00 84.44 82 SER A CA 1
ATOM 662 C C . SER A 1 82 ? 18.177 -18.589 -48.264 1.00 84.44 82 SER A C 1
ATOM 664 O O . SER A 1 82 ? 17.024 -18.889 -48.564 1.00 84.44 82 SER A O 1
ATOM 666 N N . ASP A 1 83 ? 19.224 -18.911 -49.014 1.00 87.25 83 ASP A N 1
ATOM 667 C CA . ASP A 1 83 ? 19.175 -19.742 -50.218 1.00 87.25 83 ASP A CA 1
ATOM 668 C C . ASP A 1 83 ? 19.064 -21.248 -49.903 1.00 87.25 83 ASP A C 1
ATOM 670 O O . ASP A 1 83 ? 18.746 -22.043 -50.788 1.00 87.25 83 ASP A O 1
ATOM 674 N N . ARG A 1 84 ? 19.343 -21.661 -48.656 1.00 85.06 84 ARG A N 1
ATOM 675 C CA . ARG A 1 84 ? 19.323 -23.065 -48.208 1.00 85.06 84 ARG A CA 1
ATOM 676 C C . ARG A 1 84 ? 18.786 -23.226 -46.785 1.00 85.06 84 ARG A C 1
ATOM 678 O O . ARG A 1 84 ? 18.901 -22.333 -45.944 1.00 85.06 84 ARG A O 1
ATOM 685 N N . VAL A 1 85 ? 18.234 -24.405 -46.501 1.00 86.81 85 VAL A N 1
ATOM 686 C CA . VAL A 1 85 ? 17.808 -24.805 -45.149 1.00 86.81 85 VAL A CA 1
ATOM 687 C C . VAL A 1 85 ? 19.039 -24.927 -44.234 1.00 86.81 85 VAL A C 1
ATOM 689 O O . VAL A 1 85 ? 20.108 -25.313 -44.699 1.00 86.81 85 VAL A O 1
ATOM 692 N N . ASN A 1 86 ? 18.891 -24.618 -42.940 1.00 85.31 86 ASN A N 1
ATOM 693 C CA . ASN A 1 86 ? 19.943 -24.740 -41.914 1.00 85.31 86 ASN A CA 1
ATOM 694 C C . ASN A 1 86 ? 21.216 -23.910 -42.183 1.00 85.31 86 ASN A C 1
ATOM 696 O O . ASN A 1 86 ? 22.325 -24.394 -41.975 1.00 85.31 86 ASN A O 1
ATOM 700 N N . ARG A 1 87 ? 21.072 -22.670 -42.667 1.00 84.06 87 ARG A N 1
ATOM 701 C CA . ARG A 1 87 ? 22.207 -21.757 -42.916 1.00 84.06 87 ARG A CA 1
ATOM 702 C C . ARG A 1 87 ? 22.366 -20.658 -41.863 1.00 84.06 87 ARG A C 1
ATOM 704 O O . ARG A 1 87 ? 23.479 -20.203 -41.613 1.00 84.06 87 ARG A O 1
ATOM 711 N N . HIS A 1 88 ? 21.262 -20.229 -41.258 1.00 83.31 88 HIS A N 1
ATOM 712 C CA . HIS A 1 88 ? 21.226 -19.181 -40.241 1.00 83.31 88 HIS A CA 1
ATOM 713 C C . HIS A 1 88 ? 20.499 -19.702 -38.995 1.00 83.31 88 HIS A C 1
ATOM 715 O O . HIS A 1 88 ? 19.476 -20.374 -39.122 1.00 83.31 88 HIS A O 1
ATOM 721 N N . TRP A 1 89 ? 21.018 -19.374 -37.809 1.00 78.31 89 TRP A N 1
ATOM 722 C CA . TRP A 1 89 ? 20.424 -19.679 -36.501 1.00 78.31 89 TRP A CA 1
ATOM 723 C C . TRP A 1 89 ? 20.288 -18.366 -35.720 1.00 78.31 89 TRP A C 1
ATOM 725 O O . TRP A 1 89 ? 21.250 -17.597 -35.668 1.00 78.31 89 TRP A O 1
ATOM 735 N N . VAL A 1 90 ? 19.105 -18.096 -35.160 1.00 71.44 90 VAL A N 1
ATOM 736 C CA . VAL A 1 90 ? 18.754 -16.865 -34.420 1.00 71.44 90 VAL A CA 1
ATOM 737 C C . VAL A 1 90 ? 18.061 -17.23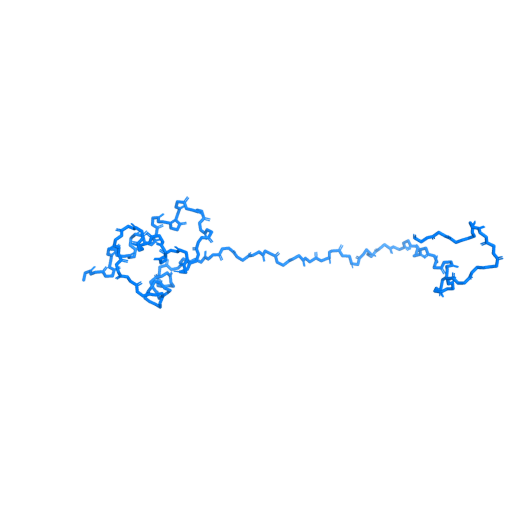1 -33.122 1.00 71.44 90 VAL A C 1
ATOM 739 O O . VAL A 1 90 ? 17.244 -18.177 -33.165 1.00 71.44 90 VAL A O 1
#

Sequence (90 aa):
MANRRLSKEIRTIHHEVNGIYGHRRIKAELAAMGHACGRHRVARLMREAGLRVPSRKRWRLLSSSRHALPIAPNHLDRQFASDRVNRHWV

Radius of gyration: 27.17 Å; Cα contacts (8 Å, |Δi|>4): 51; chains: 1; bounding box: 55×37×70 Å